Protein AF-A0A350W210-F1 (afdb_monomer_lite)

Foldseek 3Di:
DDDDDDDDDDPDPDPPPPPPPDPPPPDAAEDDPDDQVQWDQADDAPVDHLHAADWDWDWDDDPNWTKIKIKGFHPDWDDAPSHTWTWIWIWMDTNNHTFKIKIWTWIAGNPWRWIKTFWIFMFGDDPRDGDDRALGDGDPPPQWHIWTPGTSDDDAQHKYWRTDHPPRDTHIDHHD

Sequence (176 aa):
MKLNRIALLILVCMVFVSFAAADEKVQWTENFMEDARDFSSKGSNTFFILEPGFQSVLEGKEDGKAVQLIITVLDETKKIGDIEAGVVEEKESKNGELVEVSRNFFAISKKTNNVYYFGEDVDIYSKGKIVSHDGAWLAGTNGAKFGLIMPGSILLGARYYQEVAPDVAMDRAEII

Structure (mmCIF, N/CA/C/O backbone):
data_AF-A0A350W210-F1
#
_entry.id   AF-A0A350W210-F1
#
loop_
_atom_site.group_PDB
_atom_site.id
_atom_site.type_symbol
_atom_site.label_atom_id
_atom_site.label_alt_id
_atom_site.label_comp_id
_atom_site.label_asym_id
_atom_site.label_entity_id
_atom_site.label_seq_id
_atom_site.pdbx_PDB_ins_code
_atom_site.Cartn_x
_atom_site.Cartn_y
_atom_site.Cartn_z
_atom_site.occupancy
_atom_site.B_iso_or_equiv
_atom_site.auth_seq_id
_atom_site.auth_comp_id
_atom_site.auth_asym_id
_atom_site.auth_atom_id
_atom_site.pdbx_PDB_model_num
ATOM 1 N N . MET A 1 1 ? -0.715 10.126 -96.572 1.00 43.19 1 MET A N 1
ATOM 2 C CA . MET A 1 1 ? -0.191 10.238 -95.192 1.00 43.19 1 MET A CA 1
ATOM 3 C C . MET A 1 1 ? -1.129 11.114 -94.373 1.00 43.19 1 MET A C 1
ATOM 5 O O . MET A 1 1 ? -1.097 12.326 -94.525 1.00 43.19 1 MET A O 1
ATOM 9 N N . LYS A 1 2 ? -2.020 10.508 -93.579 1.00 36.62 2 LYS A N 1
ATOM 10 C CA . LYS A 1 2 ? -2.889 11.211 -92.621 1.00 36.62 2 LYS A CA 1
ATOM 11 C C . LYS A 1 2 ? -2.275 11.029 -91.232 1.00 36.62 2 LYS A C 1
ATOM 13 O O . LYS A 1 2 ? -2.175 9.895 -90.776 1.00 36.62 2 LYS A O 1
ATOM 18 N N . LEU A 1 3 ? -1.831 12.113 -90.594 1.00 40.84 3 LEU A N 1
ATOM 19 C CA . LEU A 1 3 ? -1.446 12.092 -89.182 1.00 40.84 3 LEU A CA 1
ATOM 20 C C . LEU A 1 3 ? -2.709 12.284 -88.334 1.00 40.84 3 LEU A C 1
ATOM 22 O O . LEU A 1 3 ? -3.293 13.366 -88.325 1.00 40.84 3 LEU A O 1
ATOM 26 N N . ASN A 1 4 ? -3.121 11.232 -87.626 1.00 38.44 4 ASN A N 1
ATOM 27 C CA . ASN A 1 4 ? -4.135 11.324 -86.580 1.00 38.44 4 ASN A CA 1
ATOM 28 C C . ASN A 1 4 ? -3.510 11.943 -85.325 1.00 38.44 4 ASN A C 1
ATOM 30 O O . ASN A 1 4 ? -2.554 11.409 -84.766 1.00 38.44 4 ASN A O 1
ATOM 34 N N . ARG A 1 5 ? -4.080 13.057 -84.862 1.00 50.53 5 ARG A N 1
ATOM 35 C CA . ARG A 1 5 ? -3.833 13.595 -83.523 1.00 50.53 5 ARG A CA 1
ATOM 36 C C . ARG A 1 5 ? -4.645 12.772 -82.524 1.00 50.53 5 ARG A C 1
ATOM 38 O O . ARG A 1 5 ? -5.861 12.914 -82.475 1.00 50.53 5 ARG A O 1
ATOM 45 N N . ILE A 1 6 ? -3.982 11.916 -81.753 1.00 47.94 6 ILE A N 1
ATOM 46 C CA . ILE A 1 6 ? -4.587 11.248 -80.596 1.00 47.94 6 ILE A CA 1
ATOM 47 C C . ILE A 1 6 ? -4.149 12.031 -79.360 1.00 47.94 6 ILE A C 1
ATOM 49 O O . ILE A 1 6 ? -2.975 12.035 -78.998 1.00 47.94 6 ILE A O 1
ATOM 53 N N . ALA A 1 7 ? -5.095 12.749 -78.759 1.00 45.53 7 ALA A N 1
ATOM 54 C CA . ALA A 1 7 ? -4.932 13.343 -77.443 1.00 45.53 7 ALA A CA 1
ATOM 55 C C . ALA A 1 7 ? -4.908 12.213 -76.403 1.00 45.53 7 ALA A C 1
ATOM 57 O O . ALA A 1 7 ? -5.882 11.476 -76.257 1.00 45.53 7 ALA A O 1
ATOM 58 N N . LEU A 1 8 ? -3.780 12.060 -75.713 1.00 39.06 8 LEU A N 1
ATOM 59 C CA . LEU A 1 8 ? -3.623 11.126 -74.605 1.00 39.06 8 LEU A CA 1
ATOM 60 C C . LEU A 1 8 ? -4.183 11.790 -73.340 1.00 39.06 8 LEU A C 1
ATOM 62 O O . LEU A 1 8 ? -3.513 12.607 -72.711 1.00 39.06 8 LEU A O 1
ATOM 66 N N . LEU A 1 9 ? -5.432 11.479 -72.995 1.00 37.94 9 LEU A N 1
ATOM 67 C CA . LEU A 1 9 ? -6.030 11.879 -71.724 1.00 37.94 9 LEU A CA 1
ATOM 68 C C . LEU A 1 9 ? -5.594 10.855 -70.663 1.00 37.94 9 LEU A C 1
ATOM 70 O O . LEU A 1 9 ? -6.120 9.745 -70.608 1.00 37.94 9 LEU A O 1
ATOM 74 N N . ILE A 1 10 ? -4.587 11.197 -69.859 1.00 43.50 10 ILE A N 1
ATOM 75 C CA . ILE A 1 10 ? -4.167 10.375 -68.718 1.00 43.50 10 ILE A CA 1
ATOM 76 C C . ILE A 1 10 ? -5.187 10.596 -67.598 1.00 43.50 10 ILE A C 1
ATOM 78 O O . ILE A 1 10 ? -5.188 11.635 -66.940 1.00 43.50 10 ILE A O 1
ATOM 82 N N . LEU A 1 11 ? -6.075 9.623 -67.398 1.00 42.31 11 LEU A N 1
ATOM 83 C CA . LEU A 1 11 ? -6.974 9.576 -66.250 1.00 42.31 11 LEU A CA 1
ATOM 84 C C . LEU A 1 11 ? -6.173 9.099 -65.029 1.00 42.31 11 LEU A C 1
ATOM 86 O O . LEU A 1 11 ? -5.926 7.907 -64.860 1.00 42.31 11 LEU A O 1
ATOM 90 N N . VAL A 1 12 ? -5.741 10.036 -64.186 1.00 48.34 12 VAL A N 1
ATOM 91 C CA . VAL A 1 12 ? -5.152 9.725 -62.879 1.00 48.34 12 VAL A CA 1
ATOM 92 C C . VAL A 1 12 ? -6.297 9.431 -61.908 1.00 48.34 12 VAL A C 1
ATOM 94 O O . VAL A 1 12 ? -6.933 10.346 -61.392 1.00 48.34 12 VAL A O 1
ATOM 97 N N . CYS A 1 13 ? -6.578 8.151 -61.658 1.00 44.47 13 CYS A N 1
ATOM 98 C CA . CYS A 1 13 ? -7.421 7.748 -60.532 1.00 44.47 13 CYS A CA 1
ATOM 99 C C . CYS A 1 13 ? -6.648 7.980 -59.225 1.00 44.47 13 CYS A C 1
ATOM 101 O O . CYS A 1 13 ? -5.861 7.132 -58.807 1.00 44.47 13 CYS A O 1
ATOM 103 N N . MET A 1 14 ? -6.862 9.127 -58.573 1.00 50.31 14 MET A N 1
ATOM 104 C CA . MET A 1 14 ? -6.493 9.298 -57.166 1.00 50.31 14 MET A CA 1
ATOM 105 C C . MET A 1 14 ? -7.411 8.419 -56.319 1.00 50.31 14 MET A C 1
ATOM 107 O O . MET A 1 14 ? -8.580 8.739 -56.108 1.00 50.31 14 MET A O 1
ATOM 111 N N . VAL A 1 15 ? -6.879 7.302 -55.830 1.00 52.66 15 VAL A N 1
ATOM 112 C CA . VAL A 1 15 ? -7.509 6.551 -54.746 1.00 52.66 15 VAL A CA 1
ATOM 113 C C . VAL A 1 15 ? -7.333 7.383 -53.477 1.00 52.66 15 VAL A C 1
ATOM 115 O O . VAL A 1 15 ? -6.251 7.419 -52.894 1.00 52.66 15 VAL A O 1
ATOM 118 N N . PHE A 1 16 ? -8.385 8.087 -53.065 1.00 52.97 16 PHE A N 1
ATOM 119 C CA . PHE A 1 16 ? -8.445 8.674 -51.732 1.00 52.97 16 PHE A CA 1
ATOM 120 C C . PHE A 1 16 ? -8.633 7.539 -50.726 1.00 52.97 16 PHE A C 1
ATOM 122 O O . PHE A 1 16 ? -9.737 7.030 -50.541 1.00 52.97 16 PHE A O 1
ATOM 129 N N . VAL A 1 17 ? -7.541 7.119 -50.088 1.00 55.94 17 VAL A N 1
ATOM 130 C CA . VAL A 1 17 ? -7.621 6.299 -48.880 1.00 55.94 17 VAL A CA 1
ATOM 131 C C . VAL A 1 17 ? -8.023 7.237 -47.749 1.00 55.94 17 VAL A C 1
ATOM 133 O O . VAL A 1 17 ? -7.200 7.978 -47.214 1.00 55.94 17 VAL A O 1
ATOM 136 N N . SER A 1 18 ? -9.309 7.252 -47.414 1.00 54.12 18 SER A N 1
ATOM 137 C CA . SER A 1 18 ? -9.778 7.888 -46.188 1.00 54.12 18 SER A CA 1
ATOM 138 C C . SER A 1 18 ? -9.269 7.069 -45.004 1.00 54.12 18 SER A C 1
ATOM 140 O O . SER A 1 18 ? -9.832 6.027 -44.678 1.00 54.12 18 SER A O 1
ATOM 142 N N . PHE A 1 19 ? -8.201 7.534 -44.355 1.00 55.25 19 PHE A N 1
ATOM 143 C CA . PHE A 1 19 ? -7.913 7.121 -42.987 1.00 55.25 19 PHE A CA 1
ATOM 144 C C . PHE A 1 19 ? -9.011 7.717 -42.110 1.00 55.25 19 PHE A C 1
ATOM 146 O O . PHE A 1 19 ? -8.979 8.897 -41.766 1.00 55.25 19 PHE A O 1
ATOM 153 N N . ALA A 1 20 ? -10.022 6.913 -41.787 1.00 55.28 20 ALA A N 1
ATOM 154 C CA . ALA A 1 20 ? -10.823 7.191 -40.612 1.00 55.28 20 ALA A CA 1
ATOM 155 C C . ALA A 1 20 ? -9.849 7.163 -39.429 1.00 55.28 20 ALA A C 1
ATOM 157 O O . ALA A 1 20 ? -9.243 6.124 -39.163 1.00 55.28 20 ALA A O 1
ATOM 158 N N . ALA A 1 21 ? -9.639 8.309 -38.780 1.00 55.47 21 ALA A N 1
ATOM 159 C CA . ALA A 1 21 ? -8.980 8.333 -37.487 1.00 55.47 21 ALA A CA 1
ATOM 160 C C . ALA A 1 21 ? -9.839 7.463 -36.570 1.00 55.47 21 ALA A C 1
ATOM 162 O O . ALA A 1 21 ? -10.975 7.822 -36.254 1.00 55.47 21 ALA A O 1
ATOM 163 N N . ALA A 1 22 ? -9.343 6.270 -36.244 1.00 52.25 22 ALA A N 1
ATOM 164 C CA . ALA A 1 22 ? -9.915 5.509 -35.158 1.00 52.25 22 ALA A CA 1
ATOM 165 C C . ALA A 1 22 ? -9.858 6.423 -33.935 1.00 52.25 22 ALA A C 1
ATOM 167 O O . ALA A 1 22 ? -8.820 7.024 -33.657 1.00 52.25 22 ALA A O 1
ATOM 168 N N . ASP A 1 23 ? -10.991 6.569 -33.262 1.00 50.53 23 ASP A N 1
ATOM 169 C CA . ASP A 1 23 ? -11.067 7.189 -31.951 1.00 50.53 23 ASP A CA 1
ATOM 170 C C . ASP A 1 23 ? -10.255 6.278 -31.016 1.00 50.53 23 ASP A C 1
ATOM 172 O O . ASP A 1 23 ? -10.771 5.294 -30.477 1.00 50.53 23 ASP A O 1
ATOM 176 N N . GLU A 1 24 ? -8.932 6.481 -30.961 1.00 57.03 24 GLU A N 1
ATOM 177 C CA . GLU A 1 24 ? -8.052 5.758 -30.052 1.00 57.03 24 GLU A CA 1
ATOM 178 C C . GLU A 1 24 ? -8.489 6.159 -28.652 1.00 57.03 24 GLU A C 1
ATOM 180 O O . GLU A 1 24 ? -8.078 7.185 -28.110 1.00 57.03 24 GLU A O 1
ATOM 185 N N . LYS A 1 25 ? -9.377 5.349 -28.066 1.00 62.22 25 LYS A N 1
ATOM 186 C CA . LYS A 1 25 ? -9.677 5.424 -26.643 1.00 62.22 25 LYS A CA 1
ATOM 187 C C . LYS A 1 25 ? -8.337 5.431 -25.930 1.00 62.22 25 LYS A C 1
ATOM 189 O O . LYS A 1 25 ? -7.606 4.444 -26.013 1.00 62.22 25 LYS A O 1
ATOM 194 N N . VAL A 1 26 ? -8.023 6.549 -25.281 1.00 64.62 26 VAL A N 1
ATOM 195 C CA . VAL A 1 26 ? -6.778 6.715 -24.534 1.00 64.62 26 VAL A CA 1
ATOM 196 C C . VAL A 1 26 ? -6.665 5.544 -23.564 1.00 64.62 26 VAL A C 1
ATOM 198 O O . VAL A 1 26 ? -7.531 5.357 -22.705 1.00 64.62 26 VAL A O 1
ATOM 201 N N . GLN A 1 27 ? -5.649 4.713 -23.774 1.00 85.94 27 GLN A N 1
ATOM 202 C CA . GLN A 1 27 ? -5.483 3.459 -23.052 1.00 85.94 27 GLN A CA 1
ATOM 203 C C . GLN A 1 27 ? -4.916 3.728 -21.658 1.00 85.94 27 GLN A C 1
ATOM 205 O O . GLN A 1 27 ? -4.087 4.618 -21.468 1.00 85.94 27 GLN A O 1
ATOM 210 N N . TRP A 1 28 ? -5.370 2.946 -20.684 1.00 94.38 28 TRP A N 1
ATOM 211 C CA . TRP A 1 28 ? -4.845 2.961 -19.324 1.00 94.38 28 TRP A CA 1
ATOM 212 C C . TRP A 1 28 ? -3.733 1.924 -19.203 1.00 94.38 28 TRP A C 1
ATOM 214 O O . TRP A 1 28 ? -3.885 0.792 -19.663 1.00 94.38 28 TRP A O 1
ATOM 224 N N . THR A 1 29 ? -2.616 2.296 -18.581 1.00 95.44 29 THR A N 1
ATOM 225 C CA . THR A 1 29 ? -1.514 1.355 -18.347 1.00 95.44 29 THR A CA 1
ATOM 226 C C . THR A 1 29 ? -1.868 0.413 -17.199 1.00 95.44 29 THR A C 1
ATOM 228 O O . THR A 1 29 ? -2.087 0.867 -16.079 1.00 95.44 29 THR A O 1
ATOM 231 N N . GLU A 1 30 ? -1.903 -0.892 -17.469 1.00 92.50 30 GLU A N 1
ATOM 232 C CA . GLU A 1 30 ? -2.179 -1.949 -16.475 1.00 92.50 30 GLU A CA 1
ATOM 233 C C . GLU A 1 30 ? -1.056 -2.994 -16.343 1.00 92.50 30 GLU A C 1
ATOM 235 O O . GLU A 1 30 ? -1.105 -3.848 -15.463 1.00 92.50 30 GLU A O 1
ATOM 240 N N . ASN A 1 31 ? -0.041 -2.961 -17.214 1.00 90.88 31 ASN A N 1
ATOM 241 C CA . ASN A 1 31 ? 1.107 -3.867 -17.153 1.00 90.88 31 ASN A CA 1
ATOM 242 C C . ASN A 1 31 ? 2.397 -3.039 -17.180 1.00 90.88 31 ASN A C 1
ATOM 244 O O . ASN A 1 31 ? 2.632 -2.287 -18.124 1.00 90.88 31 ASN A O 1
ATOM 248 N N . PHE A 1 32 ? 3.233 -3.195 -16.152 1.00 92.88 32 PHE A N 1
ATOM 249 C CA . PHE A 1 32 ? 4.399 -2.331 -15.914 1.00 92.88 32 PHE A CA 1
ATOM 250 C C . PHE A 1 32 ? 5.746 -2.989 -16.244 1.00 92.88 32 PHE A C 1
ATOM 252 O O . PHE A 1 32 ? 6.774 -2.323 -16.209 1.00 92.88 32 PHE A O 1
ATOM 259 N N . MET A 1 33 ? 5.742 -4.278 -16.615 1.00 89.31 33 MET A N 1
ATOM 260 C CA . MET A 1 33 ? 6.926 -5.029 -17.069 1.00 89.31 33 MET A CA 1
ATOM 261 C C . MET A 1 33 ? 8.116 -5.013 -16.083 1.00 89.31 33 MET A C 1
ATOM 263 O O . MET A 1 33 ? 9.267 -5.112 -16.504 1.00 89.31 33 MET A O 1
ATOM 267 N N . GLU A 1 34 ? 7.850 -4.891 -14.781 1.00 92.81 34 GLU A N 1
ATOM 268 C CA . GLU A 1 34 ? 8.878 -4.931 -13.733 1.00 92.81 34 GLU A CA 1
ATOM 269 C C . GLU A 1 34 ? 9.362 -6.366 -13.463 1.00 92.81 34 GLU A C 1
ATOM 271 O O . GLU A 1 34 ? 8.602 -7.333 -13.571 1.00 92.81 34 GLU A O 1
ATOM 276 N N . ASP A 1 35 ? 10.632 -6.500 -13.076 1.00 93.62 35 ASP A N 1
ATOM 277 C CA . ASP A 1 35 ? 11.219 -7.759 -12.612 1.00 93.62 35 ASP A CA 1
ATOM 278 C C . ASP A 1 35 ? 11.148 -7.820 -11.083 1.00 93.62 35 ASP A C 1
ATOM 280 O O . ASP A 1 35 ? 11.528 -6.871 -10.395 1.00 93.62 35 ASP A O 1
ATOM 284 N N . ALA A 1 36 ? 10.715 -8.959 -10.537 1.00 93.31 36 ALA A N 1
ATOM 285 C CA . ALA A 1 36 ? 10.564 -9.143 -9.095 1.00 93.31 36 ALA A CA 1
ATOM 286 C C . ALA A 1 36 ? 11.841 -8.806 -8.295 1.00 93.31 36 ALA A C 1
ATOM 288 O O . ALA A 1 36 ? 11.764 -8.320 -7.168 1.00 93.31 36 ALA A O 1
ATOM 289 N N . ARG A 1 37 ? 13.028 -9.012 -8.884 1.00 95.88 37 ARG A N 1
ATOM 290 C CA . ARG A 1 37 ? 14.333 -8.758 -8.242 1.00 95.88 37 ARG A CA 1
ATOM 291 C C . ARG A 1 37 ? 14.632 -7.271 -8.041 1.00 95.88 37 ARG A C 1
ATOM 293 O O . ARG A 1 37 ? 15.456 -6.907 -7.191 1.00 95.88 37 ARG A O 1
ATOM 300 N N . ASP A 1 38 ? 13.974 -6.415 -8.814 1.00 96.88 38 ASP A N 1
ATOM 301 C CA . ASP A 1 38 ? 14.163 -4.971 -8.754 1.00 96.88 38 ASP A CA 1
ATOM 302 C C . ASP A 1 38 ? 13.328 -4.319 -7.650 1.00 96.88 38 ASP A C 1
ATOM 304 O O . ASP A 1 38 ? 13.579 -3.163 -7.315 1.00 96.88 38 ASP A O 1
ATOM 308 N N . PHE A 1 39 ? 12.410 -5.053 -7.020 1.00 98.12 39 PHE A N 1
ATOM 309 C CA . PHE A 1 39 ? 11.636 -4.537 -5.899 1.00 98.12 39 PHE A CA 1
ATOM 310 C C . PHE A 1 39 ? 12.429 -4.488 -4.594 1.00 98.12 39 PHE A C 1
ATOM 312 O O . PHE A 1 39 ? 13.298 -5.319 -4.302 1.00 98.12 39 PHE A O 1
ATOM 319 N N . SER A 1 40 ? 12.115 -3.470 -3.804 1.00 98.50 40 SER A N 1
ATOM 320 C CA . SER A 1 40 ? 12.532 -3.299 -2.420 1.00 98.50 40 SER A CA 1
ATOM 321 C C . SER A 1 40 ? 11.297 -3.078 -1.552 1.00 98.50 40 SER A C 1
ATOM 323 O O . SER A 1 40 ? 10.422 -2.289 -1.908 1.00 98.50 40 SER A O 1
ATOM 325 N N . SER A 1 41 ? 11.248 -3.742 -0.398 1.00 98.56 41 SER A N 1
ATOM 326 C CA . SER A 1 41 ? 10.195 -3.568 0.612 1.00 98.56 41 SER A CA 1
ATOM 327 C C . SER A 1 41 ? 10.342 -2.281 1.425 1.00 98.56 41 SER A C 1
ATOM 329 O O . SER A 1 41 ? 9.464 -1.953 2.214 1.00 98.56 41 SER A O 1
ATOM 331 N N . LYS A 1 42 ? 11.461 -1.568 1.256 1.00 98.38 42 LYS A N 1
ATOM 332 C CA . LYS A 1 42 ? 11.792 -0.318 1.947 1.00 98.38 42 LYS A CA 1
ATOM 333 C C . LYS A 1 42 ? 12.390 0.681 0.964 1.00 98.38 42 LYS A C 1
ATOM 335 O O . LYS A 1 42 ? 13.004 0.275 -0.030 1.00 98.38 42 LYS A O 1
ATOM 340 N N . GLY A 1 43 ? 12.235 1.967 1.240 1.00 97.62 43 GLY A N 1
ATOM 341 C CA . GLY A 1 43 ? 12.781 3.037 0.411 1.00 97.62 43 GLY A CA 1
ATOM 342 C C . GLY A 1 43 ? 11.926 4.295 0.453 1.00 97.62 43 GLY A C 1
ATOM 343 O O . GLY A 1 43 ? 10.966 4.403 1.215 1.00 97.62 43 GLY A O 1
ATOM 344 N N . SER A 1 44 ? 12.234 5.248 -0.423 1.00 96.19 44 SER A N 1
ATOM 345 C CA . SER A 1 44 ? 11.413 6.444 -0.589 1.00 96.19 44 SER A CA 1
ATOM 346 C C . SER A 1 44 ? 11.384 6.947 -2.031 1.00 96.19 44 SER A C 1
ATOM 348 O O . SER A 1 44 ? 12.388 7.012 -2.739 1.00 96.19 44 SER A O 1
ATOM 350 N N . ASN A 1 45 ? 10.186 7.336 -2.438 1.00 94.56 45 ASN A N 1
ATOM 351 C CA . ASN A 1 45 ? 9.877 8.165 -3.587 1.00 94.56 45 ASN A CA 1
ATOM 352 C C . ASN A 1 45 ? 9.649 9.607 -3.097 1.00 94.56 45 ASN A C 1
ATOM 354 O O . ASN A 1 45 ? 9.289 9.823 -1.941 1.00 94.56 45 ASN A O 1
ATOM 358 N N . THR A 1 46 ? 9.819 10.605 -3.969 1.00 93.44 46 THR A N 1
ATOM 359 C CA . THR A 1 46 ? 9.572 12.025 -3.654 1.00 93.44 46 THR A CA 1
ATOM 360 C C . THR A 1 46 ? 8.223 12.285 -2.973 1.00 93.44 46 THR A C 1
ATOM 362 O O . THR A 1 46 ? 8.132 13.187 -2.144 1.00 93.44 46 THR A O 1
ATOM 365 N N . PHE A 1 47 ? 7.198 11.497 -3.296 1.00 93.75 47 PHE A N 1
ATOM 366 C CA . PHE A 1 47 ? 5.834 11.659 -2.794 1.00 93.75 47 PHE A CA 1
ATOM 367 C C . PHE A 1 47 ? 5.348 10.479 -1.943 1.00 93.75 47 PHE A C 1
ATOM 369 O O . PHE A 1 47 ? 4.186 10.459 -1.550 1.00 93.75 47 PHE A O 1
ATOM 376 N N . PHE A 1 48 ? 6.204 9.489 -1.665 1.00 97.44 48 PHE A N 1
ATOM 377 C CA . PHE A 1 48 ? 5.812 8.289 -0.925 1.00 97.44 48 PHE A CA 1
ATOM 378 C C . PHE A 1 48 ? 6.994 7.717 -0.140 1.00 97.44 48 PHE A C 1
ATOM 380 O O . PHE A 1 48 ? 8.001 7.313 -0.720 1.00 97.44 48 PHE A O 1
ATOM 387 N N . ILE A 1 49 ? 6.873 7.648 1.184 1.00 98.25 49 ILE A N 1
ATOM 388 C CA . ILE A 1 49 ? 7.918 7.120 2.066 1.00 98.25 49 ILE A CA 1
ATOM 389 C C . ILE A 1 49 ? 7.501 5.722 2.523 1.00 98.25 49 ILE A C 1
ATOM 391 O O . ILE A 1 49 ? 6.472 5.566 3.169 1.00 98.25 49 ILE A O 1
ATOM 395 N N . LEU A 1 50 ? 8.323 4.721 2.202 1.00 98.56 50 LEU A N 1
ATOM 396 C CA . LEU A 1 50 ? 8.169 3.318 2.601 1.00 98.56 50 LEU A CA 1
ATOM 397 C C . LEU A 1 50 ? 9.291 2.918 3.579 1.00 98.56 50 LEU A C 1
ATOM 399 O O . LEU A 1 50 ? 9.790 1.798 3.569 1.00 98.56 50 LEU A O 1
ATOM 403 N N . GLU A 1 51 ? 9.744 3.852 4.412 1.00 98.62 51 GLU A N 1
ATOM 404 C CA . GLU A 1 51 ? 10.745 3.582 5.447 1.00 98.62 51 GLU A CA 1
ATOM 405 C C . GLU A 1 51 ? 10.049 3.215 6.767 1.00 98.62 51 GLU A C 1
ATOM 407 O O . GLU A 1 51 ? 9.234 4.011 7.245 1.00 98.62 51 GLU A O 1
ATOM 412 N N . PRO A 1 52 ? 10.348 2.053 7.384 1.00 98.69 52 PRO A N 1
ATOM 413 C CA . PRO A 1 52 ? 9.750 1.657 8.655 1.00 98.69 52 PRO A CA 1
ATOM 414 C C . PRO A 1 52 ? 9.849 2.732 9.738 1.00 98.69 52 PRO A C 1
ATOM 416 O O . PRO A 1 52 ? 10.896 3.348 9.941 1.00 98.69 52 PRO A O 1
ATOM 419 N N . GLY A 1 53 ? 8.749 2.936 10.458 1.00 98.44 53 GLY A N 1
ATOM 420 C CA . GLY A 1 53 ? 8.605 3.976 11.473 1.00 98.44 53 GLY A CA 1
ATOM 421 C C . GLY A 1 53 ? 8.152 5.331 10.925 1.00 98.44 53 GLY A C 1
ATOM 422 O O . GLY A 1 53 ? 7.802 6.203 11.721 1.00 98.44 53 GLY A O 1
ATOM 423 N N . PHE A 1 54 ? 8.107 5.526 9.602 1.00 98.62 54 PHE A N 1
ATOM 424 C CA . PHE A 1 54 ? 7.430 6.686 9.032 1.00 98.62 54 PHE A CA 1
ATOM 425 C C . PHE A 1 54 ? 5.933 6.629 9.356 1.00 98.62 54 PHE A C 1
ATOM 427 O O . PHE A 1 54 ? 5.289 5.591 9.191 1.00 98.62 54 PHE A O 1
ATOM 434 N N . GLN A 1 55 ? 5.386 7.755 9.815 1.00 98.62 55 GLN A N 1
ATOM 435 C CA . GLN A 1 55 ? 3.979 7.878 10.169 1.00 98.62 55 GLN A CA 1
ATOM 436 C C . GLN A 1 55 ? 3.408 9.197 9.657 1.00 98.62 55 GLN A C 1
ATOM 438 O O . GLN A 1 55 ? 4.041 10.248 9.761 1.00 98.62 55 GLN A O 1
ATOM 443 N N . SER A 1 56 ? 2.183 9.128 9.146 1.00 98.19 56 SER A N 1
ATOM 444 C CA . SER A 1 56 ? 1.344 10.284 8.844 1.00 98.19 56 SER A CA 1
ATOM 445 C C . SER A 1 56 ? 0.039 10.189 9.627 1.00 98.19 56 SER A C 1
ATOM 447 O O . SER A 1 56 ? -0.537 9.112 9.758 1.00 98.19 56 SER A O 1
ATOM 449 N N . VAL A 1 57 ? -0.423 11.325 10.146 1.00 98.44 57 VAL A N 1
ATOM 450 C CA . VAL A 1 57 ? -1.736 11.455 10.785 1.00 98.44 57 VAL A CA 1
ATOM 451 C C . VAL A 1 57 ? -2.513 12.500 10.004 1.00 98.44 57 VAL A C 1
ATOM 453 O O . VAL A 1 57 ? -2.088 13.653 9.917 1.00 98.44 57 VAL A O 1
ATOM 456 N N . LEU A 1 58 ? -3.625 12.082 9.408 1.00 97.94 58 LEU A N 1
ATOM 457 C CA . LEU A 1 58 ? -4.520 12.935 8.639 1.00 97.94 58 LEU A CA 1
ATOM 458 C C . LEU A 1 58 ? -5.825 13.088 9.412 1.00 97.94 58 LEU A C 1
ATOM 460 O O . LEU A 1 58 ? -6.408 12.107 9.868 1.00 97.94 58 LEU A O 1
ATOM 464 N N . GLU A 1 59 ? -6.286 14.323 9.562 1.00 98.06 59 GLU A N 1
ATOM 465 C CA . GLU A 1 59 ? -7.509 14.641 10.294 1.00 98.06 59 GLU A CA 1
ATOM 466 C C . GLU A 1 59 ? -8.420 15.502 9.430 1.00 98.06 59 GLU A C 1
ATOM 468 O O . GLU A 1 59 ? -7.976 16.411 8.724 1.00 98.06 59 GLU A O 1
ATOM 473 N N . GLY A 1 60 ? -9.717 15.228 9.499 1.00 97.38 60 GLY A N 1
ATOM 474 C CA . GLY A 1 60 ? -10.693 15.911 8.670 1.00 97.38 60 GLY A CA 1
ATOM 475 C C . GLY A 1 60 ? -12.122 15.689 9.127 1.00 97.38 60 GLY A C 1
ATOM 476 O O . GLY A 1 60 ? -12.403 15.309 10.268 1.00 97.38 60 GLY A O 1
ATOM 477 N N . LYS A 1 61 ? -13.049 15.977 8.216 1.00 97.19 61 LYS A N 1
ATOM 478 C CA . LYS A 1 61 ? -14.468 15.706 8.408 1.00 97.19 61 LYS A CA 1
ATOM 479 C C . LYS A 1 61 ? -15.057 15.076 7.160 1.00 97.19 61 LYS A C 1
ATOM 481 O O . LYS A 1 61 ? -14.832 15.579 6.065 1.00 97.19 61 LYS A O 1
ATOM 486 N N . GLU A 1 62 ? -15.879 14.061 7.362 1.00 93.56 62 GLU A N 1
ATOM 487 C CA . GLU A 1 62 ? -16.647 13.381 6.323 1.00 93.56 62 GLU A CA 1
ATOM 488 C C . GLU A 1 62 ? -18.091 13.259 6.815 1.00 93.56 62 GLU A C 1
ATOM 490 O O . GLU A 1 62 ? -18.327 12.867 7.961 1.00 93.56 62 GLU A O 1
ATOM 495 N N . ASP A 1 63 ? -19.062 13.694 6.010 1.00 93.12 63 ASP A N 1
ATOM 496 C CA . ASP A 1 63 ? -20.487 13.720 6.380 1.00 93.12 63 ASP A CA 1
ATOM 497 C C . ASP A 1 63 ? -20.774 14.349 7.759 1.00 93.12 63 ASP A C 1
ATOM 499 O O . ASP A 1 63 ? -21.640 13.918 8.524 1.00 93.12 63 ASP A O 1
ATOM 503 N N . GLY A 1 64 ? -20.000 15.380 8.112 1.00 94.25 64 GLY A N 1
ATOM 504 C CA . GLY A 1 64 ? -20.097 16.083 9.394 1.00 94.25 64 GLY A CA 1
ATOM 505 C C . GLY A 1 64 ? -19.502 15.340 10.598 1.00 94.25 64 GLY A C 1
ATOM 506 O O . GLY A 1 64 ? -19.479 15.908 11.692 1.00 94.25 64 GLY A O 1
ATOM 507 N N . LYS A 1 65 ? -18.985 14.121 10.422 1.00 94.69 65 LYS A N 1
ATOM 508 C CA . LYS A 1 65 ? -18.258 13.359 11.447 1.00 94.69 65 LYS A CA 1
ATOM 509 C C . LYS A 1 65 ? -16.776 13.705 11.398 1.00 94.69 65 LYS A C 1
ATOM 511 O O . LYS A 1 65 ? -16.234 13.923 10.320 1.00 94.69 65 LYS A O 1
ATOM 516 N N . ALA A 1 66 ? -16.121 13.759 12.555 1.00 97.81 66 ALA A N 1
ATOM 517 C CA . ALA A 1 66 ? -14.666 13.862 12.603 1.00 97.81 66 ALA A CA 1
ATOM 518 C C . ALA A 1 66 ? -14.058 12.543 12.116 1.00 97.81 66 ALA A C 1
ATOM 520 O O . ALA A 1 66 ? -14.502 11.483 12.556 1.00 97.81 66 ALA A O 1
ATOM 521 N N . VAL A 1 67 ? -13.062 12.614 11.240 1.00 98.25 67 VAL A N 1
ATOM 522 C CA . VAL A 1 67 ? -12.331 11.449 10.729 1.00 98.25 67 VAL A CA 1
ATOM 523 C C . VAL A 1 67 ? -10.851 11.632 11.037 1.00 98.25 67 VAL A C 1
ATOM 525 O O . VAL A 1 67 ? -10.325 12.738 10.894 1.00 98.25 67 VAL A O 1
ATOM 528 N N . GLN A 1 68 ? -10.201 10.557 11.470 1.00 98.56 68 GLN A N 1
ATOM 529 C CA . GLN A 1 68 ? -8.756 10.475 11.641 1.00 98.56 68 GLN A CA 1
ATOM 530 C C . GLN A 1 68 ? -8.246 9.224 10.927 1.00 98.56 68 GLN A C 1
ATOM 532 O O . GLN A 1 68 ? -8.790 8.141 11.133 1.00 98.56 68 GLN A O 1
ATOM 537 N N . LEU A 1 69 ? -7.191 9.386 10.135 1.00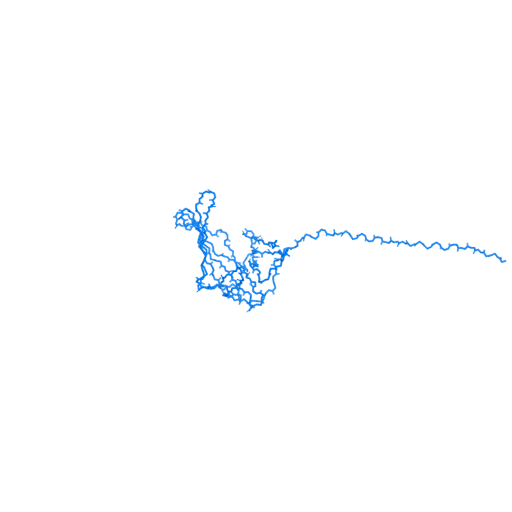 98.69 69 LEU A N 1
ATOM 538 C CA . LEU A 1 69 ? -6.462 8.309 9.480 1.00 98.69 69 LEU A CA 1
ATOM 539 C C . LEU A 1 69 ? -5.012 8.336 9.962 1.00 98.69 69 LEU A C 1
ATOM 541 O O . LEU A 1 69 ? -4.314 9.340 9.802 1.00 98.69 69 LEU A O 1
ATOM 545 N N . ILE A 1 70 ? -4.563 7.239 10.566 1.00 98.81 70 ILE A N 1
ATOM 546 C CA . ILE A 1 70 ? -3.167 7.046 10.964 1.00 98.81 70 ILE A CA 1
ATOM 547 C C . ILE A 1 70 ? -2.550 6.035 10.008 1.00 98.81 70 ILE A C 1
ATOM 549 O O . ILE A 1 70 ? -2.959 4.880 9.995 1.00 98.81 70 ILE A O 1
ATOM 553 N N . ILE A 1 71 ? -1.544 6.467 9.255 1.00 98.81 71 ILE A N 1
ATOM 554 C CA . ILE A 1 71 ? -0.815 5.654 8.279 1.00 98.81 71 ILE A CA 1
ATOM 555 C C . ILE A 1 71 ? 0.581 5.413 8.842 1.00 98.81 71 ILE A C 1
ATOM 557 O O . ILE A 1 71 ? 1.310 6.375 9.090 1.00 98.81 71 ILE A O 1
ATOM 561 N N . THR A 1 72 ? 0.964 4.157 9.060 1.00 98.88 72 THR A N 1
ATOM 562 C CA . THR A 1 72 ? 2.270 3.789 9.627 1.00 98.88 72 THR A CA 1
ATOM 563 C C . THR A 1 72 ? 2.964 2.752 8.756 1.00 98.88 72 THR A C 1
ATOM 565 O O . THR A 1 72 ? 2.430 1.670 8.524 1.00 98.88 72 THR A O 1
ATOM 568 N N . VAL A 1 73 ? 4.193 3.039 8.331 1.00 98.88 73 VAL A N 1
ATOM 569 C CA . VAL A 1 73 ? 5.057 2.033 7.704 1.00 98.88 73 VAL A CA 1
ATOM 570 C C . VAL A 1 73 ? 5.628 1.140 8.803 1.00 98.88 73 VAL A C 1
ATOM 572 O O . VAL A 1 73 ? 6.366 1.608 9.674 1.00 98.88 73 VAL A O 1
ATOM 575 N N . LEU A 1 74 ? 5.287 -0.143 8.785 1.00 98.88 74 LEU A N 1
ATOM 576 C CA . LEU A 1 74 ? 5.735 -1.104 9.790 1.00 98.88 74 LEU A CA 1
ATOM 577 C C . LEU A 1 74 ? 7.124 -1.658 9.440 1.00 98.88 74 LEU A C 1
ATOM 579 O O . LEU A 1 74 ? 7.518 -1.697 8.276 1.00 98.88 74 LEU A O 1
ATOM 583 N N . ASP A 1 75 ? 7.865 -2.149 10.439 1.00 98.56 75 ASP A N 1
ATOM 584 C CA . ASP A 1 75 ? 9.083 -2.947 10.203 1.00 98.56 75 ASP A CA 1
ATOM 585 C C . ASP A 1 75 ? 8.722 -4.412 9.913 1.00 98.56 75 ASP A C 1
ATOM 587 O O . ASP A 1 75 ? 9.193 -5.348 10.556 1.00 98.56 75 ASP A O 1
ATOM 591 N N . GLU A 1 76 ? 7.807 -4.596 8.965 1.00 98.75 76 GLU A N 1
ATOM 592 C CA . GLU A 1 76 ? 7.244 -5.882 8.579 1.00 98.75 76 GLU A CA 1
ATOM 593 C C . GLU A 1 76 ? 7.174 -5.988 7.056 1.00 98.75 76 GLU A C 1
ATOM 595 O O . GLU A 1 76 ? 7.020 -4.992 6.343 1.00 98.75 76 GLU A O 1
ATOM 600 N N . THR A 1 77 ? 7.265 -7.218 6.555 1.00 98.69 77 THR A N 1
ATOM 601 C CA . THR A 1 77 ? 7.149 -7.520 5.130 1.00 98.69 77 THR A CA 1
ATOM 602 C C . THR A 1 77 ? 6.170 -8.665 4.889 1.00 98.69 77 THR A C 1
ATOM 604 O O . THR A 1 77 ? 5.961 -9.527 5.747 1.00 98.69 77 THR A O 1
ATOM 607 N N . LYS A 1 78 ? 5.560 -8.687 3.700 1.00 98.56 78 LYS A N 1
ATOM 608 C CA . LYS A 1 78 ? 4.720 -9.783 3.209 1.00 98.56 78 LYS A CA 1
ATOM 609 C C . LYS A 1 78 ? 5.292 -10.318 1.905 1.00 98.56 78 LYS A C 1
ATOM 611 O O . LYS A 1 78 ? 5.554 -9.567 0.967 1.00 98.56 78 LYS A O 1
ATOM 616 N N . LYS A 1 79 ? 5.461 -11.639 1.836 1.00 98.38 79 LYS A N 1
ATOM 617 C CA . LYS A 1 79 ? 5.851 -12.319 0.600 1.00 98.38 79 LYS A CA 1
ATOM 618 C C . LYS A 1 79 ? 4.632 -12.497 -0.306 1.00 98.38 79 LYS A C 1
ATOM 620 O O . LYS A 1 79 ? 3.660 -13.133 0.097 1.00 98.38 79 LYS A O 1
ATOM 625 N N . ILE A 1 80 ? 4.709 -11.979 -1.528 1.00 97.94 80 ILE A N 1
ATOM 626 C CA . ILE A 1 80 ? 3.660 -12.044 -2.553 1.00 97.94 80 ILE A CA 1
ATOM 627 C C . ILE A 1 80 ? 4.301 -12.590 -3.830 1.00 97.94 80 ILE A C 1
ATOM 629 O O . ILE A 1 80 ? 5.021 -11.888 -4.538 1.00 97.94 80 ILE A O 1
ATOM 633 N N . GLY A 1 81 ? 4.106 -13.885 -4.093 1.00 95.50 81 GLY A N 1
ATOM 634 C CA . GLY A 1 81 ? 4.870 -14.590 -5.126 1.00 95.50 81 GLY A CA 1
ATOM 635 C C . GLY A 1 81 ? 6.377 -14.529 -4.840 1.00 95.50 81 GLY A C 1
ATOM 636 O O . GLY A 1 81 ? 6.824 -14.937 -3.766 1.00 95.50 81 GLY A O 1
ATOM 637 N N . ASP A 1 82 ? 7.144 -13.996 -5.791 1.00 96.19 82 ASP A N 1
ATOM 638 C CA . ASP A 1 82 ? 8.600 -13.805 -5.683 1.00 96.19 82 ASP A CA 1
ATOM 639 C C . ASP A 1 82 ? 9.002 -12.423 -5.139 1.00 96.19 82 ASP A C 1
ATOM 641 O O . ASP A 1 82 ? 10.186 -12.086 -5.106 1.00 96.19 82 ASP A O 1
ATOM 645 N N . ILE A 1 83 ? 8.028 -11.618 -4.712 1.00 97.50 83 ILE A N 1
ATOM 646 C CA . ILE A 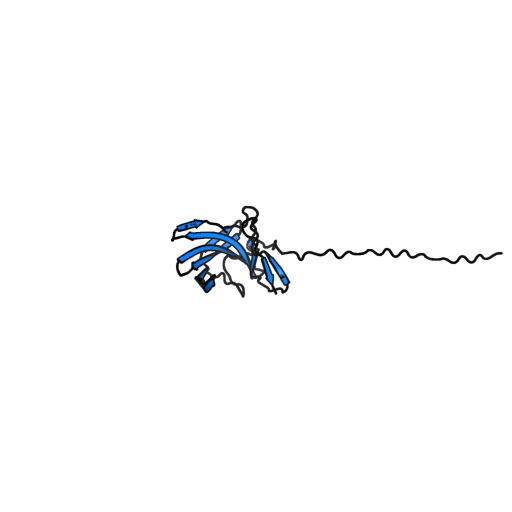1 83 ? 8.225 -10.241 -4.258 1.00 97.50 83 ILE A CA 1
ATOM 647 C C . ILE A 1 83 ? 8.111 -10.193 -2.738 1.00 97.50 83 ILE A C 1
ATOM 649 O O . ILE A 1 83 ? 7.232 -10.816 -2.141 1.00 97.50 83 ILE A O 1
ATOM 653 N N . GLU A 1 84 ? 8.996 -9.429 -2.109 1.00 98.31 84 GLU A N 1
ATOM 654 C CA . GLU A 1 84 ? 8.877 -9.046 -0.708 1.00 98.31 84 GLU A CA 1
ATOM 655 C C . GLU A 1 84 ? 8.376 -7.600 -0.644 1.00 98.31 84 GLU A C 1
ATOM 657 O O . GLU A 1 84 ? 9.090 -6.673 -1.027 1.00 98.31 84 GLU A O 1
ATOM 662 N N . ALA A 1 85 ? 7.128 -7.420 -0.209 1.00 98.81 85 ALA A N 1
ATOM 663 C CA . ALA A 1 85 ? 6.478 -6.120 -0.085 1.00 98.81 85 ALA A CA 1
ATOM 664 C C . ALA A 1 85 ? 6.562 -5.618 1.362 1.00 98.81 85 ALA A C 1
ATOM 666 O O . ALA A 1 85 ? 6.413 -6.402 2.299 1.00 98.81 85 ALA A O 1
ATOM 667 N N . GLY A 1 86 ? 6.805 -4.323 1.551 1.00 98.88 86 GLY A N 1
ATOM 668 C CA . GLY A 1 86 ? 6.690 -3.657 2.846 1.00 98.88 86 GLY A CA 1
ATOM 669 C C . GLY A 1 86 ? 5.228 -3.502 3.250 1.00 98.88 86 GLY A C 1
ATOM 670 O O . GLY A 1 86 ? 4.351 -3.393 2.388 1.00 98.88 86 GLY A O 1
ATOM 671 N N . VAL A 1 87 ? 4.968 -3.510 4.557 1.00 98.94 87 VAL A N 1
ATOM 672 C CA . VAL A 1 87 ? 3.612 -3.375 5.097 1.00 98.94 87 VAL A CA 1
ATOM 673 C C . VAL A 1 87 ? 3.376 -1.962 5.619 1.00 98.94 87 VAL A C 1
ATOM 675 O O . VAL A 1 87 ? 4.110 -1.473 6.479 1.00 98.94 87 VAL A O 1
ATOM 678 N N . VAL A 1 88 ? 2.311 -1.335 5.133 1.00 98.94 88 VAL A N 1
ATOM 679 C CA . VAL A 1 88 ? 1.798 -0.056 5.629 1.00 98.94 88 VAL A CA 1
ATOM 680 C C . VAL A 1 88 ? 0.451 -0.313 6.289 1.00 98.94 88 VAL A C 1
ATOM 682 O O . VAL A 1 88 ? -0.472 -0.810 5.653 1.00 98.94 88 VAL A O 1
ATOM 685 N N . GLU A 1 89 ? 0.348 -0.024 7.580 1.00 98.88 89 GLU A N 1
ATOM 68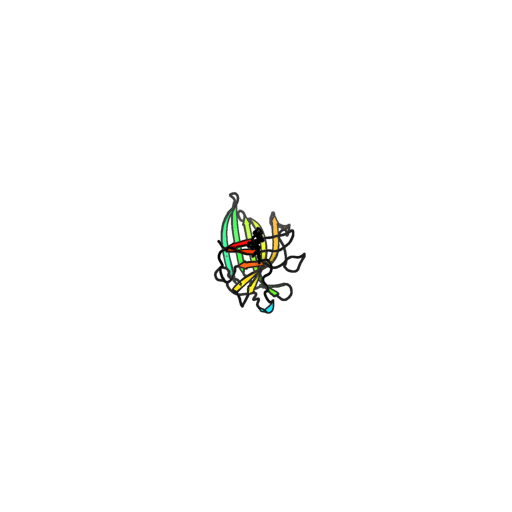6 C CA . GLU A 1 89 ? -0.908 -0.128 8.319 1.00 98.88 89 GLU A CA 1
ATOM 687 C C . GLU A 1 89 ? -1.636 1.211 8.278 1.00 98.88 89 GLU A C 1
ATOM 689 O O . GLU A 1 89 ? -1.059 2.244 8.631 1.00 98.88 89 GLU A O 1
ATOM 694 N N . GLU A 1 90 ? -2.907 1.176 7.902 1.00 98.81 90 GLU A N 1
ATOM 695 C CA . GLU A 1 90 ? -3.814 2.306 8.016 1.00 98.81 90 GLU A CA 1
ATOM 696 C C . GLU A 1 90 ? -4.867 2.012 9.080 1.00 98.81 90 GLU A C 1
ATOM 698 O O . GLU A 1 90 ? -5.438 0.925 9.131 1.00 98.81 90 GLU A O 1
ATOM 703 N N . LYS A 1 91 ? -5.098 2.978 9.970 1.00 98.81 91 LYS A N 1
ATOM 704 C CA . LYS A 1 91 ? -6.144 2.922 10.994 1.00 98.81 91 LYS A CA 1
ATOM 705 C C . LYS A 1 91 ? -7.067 4.112 10.827 1.00 98.81 91 LYS A C 1
ATOM 707 O O . LYS A 1 91 ? -6.660 5.243 11.108 1.00 98.81 91 LYS A O 1
ATOM 712 N N . GLU A 1 92 ? -8.304 3.855 10.419 1.00 98.56 92 GLU A N 1
ATOM 713 C CA . GLU A 1 92 ? -9.328 4.884 10.264 1.00 98.56 92 GLU A CA 1
ATOM 714 C C . GLU A 1 92 ? -10.274 4.893 11.471 1.00 98.56 92 GLU A C 1
ATOM 716 O O . GLU A 1 92 ? -10.794 3.864 11.910 1.00 98.56 92 GLU A O 1
ATOM 721 N N . SER A 1 93 ? -10.522 6.079 12.023 1.00 98.44 93 SER A N 1
ATOM 722 C CA . SER A 1 93 ? -11.487 6.297 13.101 1.00 98.44 93 SER A CA 1
ATOM 723 C C . SER A 1 93 ? -12.478 7.406 12.760 1.00 98.44 93 SER A C 1
ATOM 725 O O . SER A 1 93 ? -12.083 8.479 12.304 1.00 98.44 93 SER A O 1
ATOM 727 N N . LYS A 1 94 ? -13.765 7.196 13.072 1.00 97.88 94 LYS A N 1
ATOM 728 C CA . LYS A 1 94 ? -14.838 8.197 12.923 1.00 97.88 94 LYS A CA 1
ATOM 729 C C . LYS A 1 94 ? -15.407 8.562 14.290 1.00 97.88 94 LYS A C 1
ATOM 731 O O . LYS A 1 94 ? -15.858 7.704 15.039 1.00 97.88 94 LYS A O 1
ATOM 736 N N . ASN A 1 95 ? -15.377 9.850 14.638 1.00 96.69 95 ASN A N 1
ATOM 737 C CA . ASN A 1 95 ? -15.712 10.373 15.970 1.00 96.69 95 ASN A CA 1
ATOM 738 C C . ASN A 1 95 ? -14.982 9.641 17.119 1.00 96.69 95 ASN A C 1
ATOM 740 O O . ASN A 1 95 ? -15.535 9.476 18.205 1.00 96.69 95 ASN A O 1
ATOM 744 N N . GLY A 1 96 ? -13.744 9.202 16.872 1.00 96.50 96 GLY A N 1
ATOM 745 C CA . GLY A 1 96 ? -12.924 8.462 17.837 1.00 96.50 96 GLY A CA 1
ATOM 746 C C . GLY A 1 96 ? -13.247 6.968 17.963 1.00 96.50 96 GLY A C 1
ATOM 747 O O . GLY A 1 96 ? -12.601 6.289 18.756 1.00 96.50 96 GLY A O 1
ATOM 748 N N . GLU A 1 97 ? -14.212 6.439 17.205 1.00 97.62 97 GLU A N 1
ATOM 749 C CA . GLU A 1 97 ? -1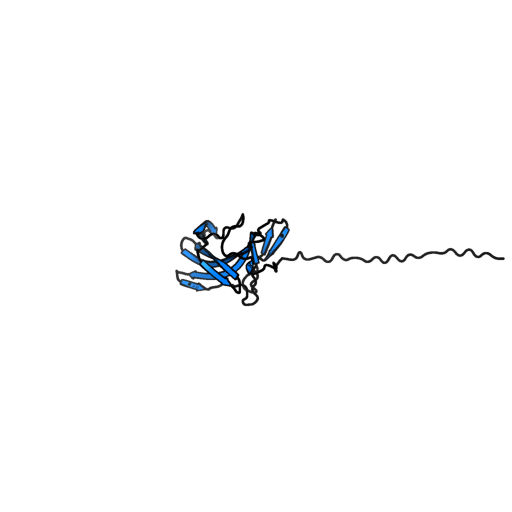4.451 4.996 17.093 1.00 97.62 97 GLU A CA 1
ATOM 750 C C . GLU A 1 97 ? -13.661 4.436 15.905 1.00 97.62 97 GLU A C 1
ATOM 752 O O . GLU A 1 97 ? -13.778 4.960 14.799 1.00 97.62 97 GLU A O 1
ATOM 757 N N . LEU A 1 98 ? -12.874 3.380 16.132 1.00 98.25 98 LEU A N 1
ATOM 758 C CA . LEU A 1 98 ? -12.169 2.651 15.075 1.00 98.25 98 LEU A CA 1
ATOM 759 C C . LEU A 1 98 ? -13.191 2.014 14.129 1.00 98.25 98 LEU A C 1
ATOM 761 O O . LEU A 1 98 ? -14.043 1.243 14.581 1.00 98.25 98 LEU A O 1
ATOM 765 N N . VAL A 1 99 ? -13.095 2.334 12.841 1.00 98.25 99 VAL A N 1
ATOM 766 C CA . VAL A 1 99 ? -14.004 1.817 11.808 1.00 98.25 99 VAL A CA 1
ATOM 767 C C . VAL A 1 99 ? -13.310 0.868 10.845 1.00 98.25 99 VAL A C 1
ATOM 769 O O . VAL A 1 99 ? -13.964 -0.043 10.349 1.00 98.25 99 VAL A O 1
ATOM 772 N N . GLU A 1 100 ? -12.004 1.020 10.640 1.00 98.56 100 GLU A N 1
ATOM 773 C CA . GLU A 1 100 ? -11.246 0.179 9.720 1.00 98.56 100 GLU A CA 1
ATOM 774 C C . GLU A 1 100 ? -9.776 0.091 10.133 1.00 98.56 100 GLU A C 1
ATOM 776 O O . GLU A 1 100 ? -9.191 1.058 10.637 1.00 98.56 100 GLU A O 1
ATOM 781 N N . VAL A 1 101 ? -9.190 -1.085 9.923 1.00 98.81 101 VAL A N 1
ATOM 782 C CA . VAL A 1 101 ? -7.741 -1.278 9.880 1.00 98.81 101 VAL A CA 1
ATOM 783 C C . VAL A 1 101 ? -7.403 -2.015 8.594 1.00 98.81 101 VAL A C 1
ATOM 785 O O . VAL A 1 101 ? -7.895 -3.123 8.392 1.00 98.81 101 VAL A O 1
ATOM 788 N N . SER A 1 102 ? -6.535 -1.445 7.764 1.00 98.69 102 SER A N 1
ATOM 789 C CA . SER A 1 102 ? -6.003 -2.125 6.582 1.00 98.69 102 SER A CA 1
ATOM 790 C C . SER A 1 102 ? -4.489 -2.291 6.671 1.00 98.69 102 SER A C 1
ATOM 792 O O . SER A 1 102 ? -3.766 -1.486 7.266 1.00 98.69 102 SER A O 1
ATOM 794 N N . ARG A 1 103 ? -3.988 -3.396 6.119 1.00 98.88 103 ARG A N 1
ATOM 795 C CA . ARG A 1 103 ? -2.559 -3.684 5.974 1.00 98.88 103 ARG A CA 1
ATOM 796 C C . ARG A 1 103 ? -2.250 -3.772 4.495 1.00 98.88 103 ARG A C 1
ATOM 798 O O . ARG A 1 103 ? -2.550 -4.770 3.850 1.00 98.88 103 ARG A O 1
ATOM 805 N N . ASN A 1 104 ? -1.617 -2.723 4.003 1.00 98.88 104 ASN A N 1
ATOM 806 C CA . ASN A 1 104 ? -1.360 -2.455 2.603 1.00 98.88 104 ASN A CA 1
ATOM 807 C C . ASN A 1 104 ? 0.051 -2.905 2.217 1.00 98.88 104 ASN A C 1
ATOM 809 O O . ASN A 1 104 ? 1.013 -2.666 2.955 1.00 98.88 104 ASN A O 1
ATOM 813 N N . PHE A 1 105 ? 0.189 -3.556 1.063 1.00 98.88 105 PHE A N 1
ATOM 814 C CA . PHE A 1 105 ? 1.444 -4.163 0.626 1.00 98.88 105 PHE A CA 1
ATOM 815 C C . PHE A 1 105 ? 2.062 -3.376 -0.524 1.00 98.88 105 PHE A C 1
ATOM 817 O O . PHE A 1 105 ? 1.564 -3.402 -1.649 1.00 98.88 105 PHE A O 1
ATOM 824 N N . PHE A 1 106 ? 3.190 -2.720 -0.262 1.00 98.88 106 PHE A N 1
ATOM 825 C CA . PHE A 1 106 ? 3.875 -1.887 -1.248 1.00 98.88 106 PHE A CA 1
ATOM 826 C C . PHE A 1 106 ? 5.291 -2.372 -1.525 1.00 98.88 106 PHE A C 1
ATOM 828 O O . PHE A 1 106 ? 5.971 -2.906 -0.651 1.00 98.88 106 PHE A O 1
ATOM 835 N N . ALA A 1 107 ? 5.782 -2.125 -2.734 1.00 98.69 107 ALA A N 1
ATOM 836 C CA . ALA A 1 107 ? 7.204 -2.240 -3.027 1.00 98.69 107 ALA 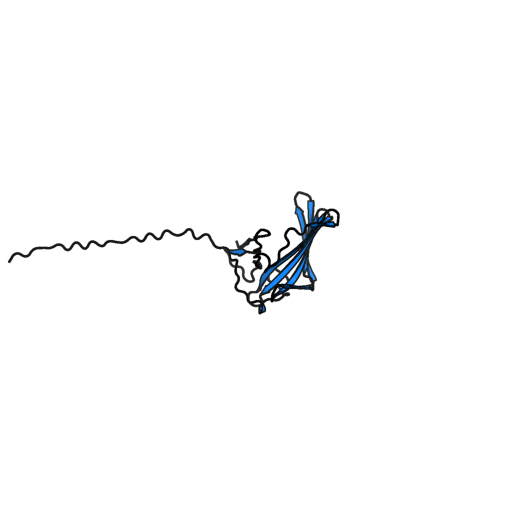A CA 1
ATOM 837 C C . ALA A 1 107 ? 7.659 -1.116 -3.954 1.00 98.69 107 ALA A C 1
ATOM 839 O O . ALA A 1 107 ? 6.903 -0.657 -4.811 1.00 98.69 107 ALA A O 1
ATOM 840 N N . ILE A 1 108 ? 8.909 -0.687 -3.796 1.00 98.56 108 ILE A N 1
ATOM 841 C CA . ILE A 1 108 ? 9.519 0.349 -4.629 1.00 98.56 108 ILE A CA 1
ATOM 842 C C . ILE A 1 108 ? 10.515 -0.281 -5.603 1.00 98.56 108 ILE A C 1
ATOM 844 O O . ILE A 1 108 ? 11.317 -1.140 -5.224 1.00 98.56 108 ILE A O 1
ATOM 848 N N . SER A 1 109 ? 10.469 0.117 -6.872 1.00 98.00 109 SER A N 1
ATOM 849 C CA . SER A 1 109 ? 11.446 -0.329 -7.868 1.00 98.00 109 SER A CA 1
ATOM 850 C C . SER A 1 109 ? 12.768 0.401 -7.659 1.00 98.00 109 SER A C 1
ATOM 852 O O . SER A 1 109 ? 12.838 1.628 -7.731 1.00 98.00 109 SER A O 1
ATOM 854 N N . LYS A 1 110 ? 13.852 -0.355 -7.478 1.00 96.88 110 LYS A N 1
ATOM 855 C CA . LYS A 1 110 ? 15.226 0.167 -7.358 1.00 96.88 110 LYS A CA 1
ATOM 856 C C . LYS A 1 110 ? 15.704 0.870 -8.633 1.00 96.88 110 LYS A C 1
ATOM 858 O O . LYS A 1 110 ? 16.692 1.596 -8.591 1.00 96.88 110 LYS A O 1
ATOM 863 N N . LYS A 1 111 ? 15.047 0.617 -9.773 1.00 96.06 111 LYS A N 1
ATOM 864 C CA . LYS A 1 111 ? 15.424 1.164 -11.084 1.00 96.06 111 LYS A CA 1
ATOM 865 C C . LYS A 1 111 ? 14.680 2.445 -11.417 1.00 96.06 111 LYS A C 1
ATOM 867 O O . LYS A 1 111 ? 15.291 3.396 -11.892 1.00 96.06 111 LYS A O 1
ATOM 872 N N . THR A 1 112 ? 13.366 2.443 -11.216 1.00 96.00 112 THR A N 1
ATOM 873 C CA . THR A 1 112 ? 12.487 3.532 -11.662 1.00 96.00 112 THR A CA 1
ATOM 874 C C . THR A 1 112 ? 12.048 4.438 -10.520 1.00 96.00 112 THR A C 1
ATOM 876 O O . THR A 1 112 ? 11.530 5.517 -10.781 1.00 96.00 112 THR A O 1
ATOM 879 N N . ASN A 1 113 ? 12.255 4.021 -9.266 1.00 96.94 113 ASN A N 1
ATOM 880 C CA . ASN A 1 113 ? 11.704 4.644 -8.063 1.00 96.94 113 ASN A CA 1
ATOM 881 C C . ASN A 1 113 ? 10.163 4.711 -8.044 1.00 96.94 113 ASN A C 1
ATOM 883 O O . ASN A 1 113 ? 9.576 5.460 -7.263 1.00 96.94 113 ASN A O 1
ATOM 887 N N . ASN A 1 114 ? 9.505 3.941 -8.917 1.00 98.06 114 ASN A N 1
ATOM 888 C CA . ASN A 1 114 ? 8.064 3.729 -8.901 1.00 98.06 114 ASN A CA 1
ATOM 889 C C . ASN A 1 114 ? 7.677 2.922 -7.661 1.00 98.06 114 ASN A C 1
ATOM 891 O O . ASN A 1 114 ? 8.342 1.937 -7.335 1.00 98.06 114 ASN A O 1
ATOM 895 N N . VAL A 1 115 ? 6.581 3.303 -7.017 1.00 98.56 115 VAL A N 1
ATOM 896 C CA . VAL A 1 115 ? 5.953 2.548 -5.934 1.00 98.56 115 VAL A CA 1
ATOM 897 C C . VAL A 1 115 ? 4.769 1.788 -6.503 1.00 98.56 115 VAL A C 1
ATOM 899 O O . VAL A 1 115 ? 3.905 2.373 -7.159 1.00 98.56 115 VAL A O 1
ATOM 902 N N . TYR A 1 116 ? 4.725 0.493 -6.230 1.00 98.62 116 TYR A N 1
ATOM 903 C CA . TYR A 1 116 ? 3.673 -0.409 -6.672 1.00 98.62 116 TYR A CA 1
ATOM 904 C C . TYR A 1 116 ? 2.887 -0.936 -5.481 1.00 98.62 116 TYR A C 1
ATOM 906 O O . TYR A 1 116 ? 3.458 -1.153 -4.410 1.00 98.62 116 TYR A O 1
ATOM 914 N N . TYR A 1 117 ? 1.592 -1.145 -5.693 1.00 98.62 117 TYR A N 1
ATOM 915 C CA . TYR A 1 117 ? 0.646 -1.606 -4.688 1.00 98.62 117 TYR A CA 1
ATOM 916 C C . TYR A 1 117 ? 0.139 -2.999 -5.048 1.00 98.62 117 TYR A C 1
ATOM 918 O O . TYR A 1 117 ? -0.346 -3.233 -6.156 1.00 98.62 117 TYR A O 1
ATOM 926 N N . PHE A 1 118 ? 0.326 -3.939 -4.127 1.00 98.62 118 PHE A N 1
ATOM 927 C CA . PHE A 1 118 ? 0.117 -5.372 -4.334 1.00 98.62 118 PHE A CA 1
ATOM 928 C C . PHE A 1 118 ? -1.149 -5.897 -3.655 1.00 98.62 118 PHE A C 1
ATOM 930 O O . PHE A 1 118 ? -1.415 -7.099 -3.739 1.00 98.62 118 PHE A O 1
ATOM 937 N N . GLY A 1 119 ? -1.907 -5.015 -3.008 1.00 98.44 119 GLY A N 1
ATOM 938 C CA . GLY A 1 119 ? -3.158 -5.317 -2.332 1.00 98.44 119 GLY A CA 1
ATOM 939 C C . GLY A 1 119 ? -3.108 -5.076 -0.834 1.00 98.44 119 GLY A C 1
ATOM 940 O O . GLY A 1 119 ? -2.139 -4.525 -0.302 1.00 98.44 119 GLY A O 1
ATOM 941 N N . GLU A 1 120 ? -4.152 -5.534 -0.164 1.00 98.50 120 GLU A N 1
ATOM 942 C CA . GLU A 1 120 ? -4.419 -5.265 1.239 1.00 98.50 120 GLU A CA 1
ATOM 943 C C . GLU A 1 120 ? -5.192 -6.389 1.923 1.00 98.50 120 GLU A C 1
ATOM 945 O O . GLU A 1 120 ? -6.029 -7.070 1.326 1.00 98.50 120 GLU A O 1
ATOM 950 N N . ASP A 1 121 ? -4.907 -6.551 3.213 1.00 98.56 121 ASP A N 1
ATOM 951 C CA . ASP A 1 121 ? -5.811 -7.221 4.141 1.00 98.56 121 ASP A CA 1
ATOM 952 C C . ASP A 1 121 ? -6.623 -6.125 4.864 1.00 98.56 121 ASP A C 1
ATOM 954 O O . ASP A 1 121 ? -6.024 -5.173 5.368 1.00 98.56 121 ASP A O 1
ATOM 958 N N . VAL A 1 122 ? -7.952 -6.256 4.937 1.00 98.56 122 VAL A N 1
ATOM 959 C CA . VAL A 1 122 ? -8.860 -5.240 5.510 1.00 98.56 122 VAL A CA 1
ATOM 960 C C . VAL A 1 122 ? -9.691 -5.841 6.641 1.00 98.56 122 VAL A C 1
ATOM 962 O O . VAL A 1 122 ? -10.259 -6.923 6.494 1.00 98.56 122 VAL A O 1
ATOM 965 N N . ASP A 1 123 ? -9.795 -5.120 7.754 1.00 98.81 123 ASP A N 1
ATOM 966 C CA . ASP A 1 123 ? -10.685 -5.411 8.874 1.00 98.81 123 ASP A CA 1
ATOM 967 C C . ASP A 1 123 ? -11.637 -4.229 9.096 1.00 98.81 123 ASP A C 1
ATOM 969 O O . ASP A 1 123 ? -11.230 -3.167 9.572 1.00 98.81 123 ASP A O 1
ATOM 973 N N . ILE A 1 124 ? -12.927 -4.427 8.814 1.00 98.62 124 ILE A N 1
ATOM 974 C CA . ILE A 1 124 ? -13.972 -3.423 9.058 1.00 98.62 124 ILE A CA 1
ATOM 975 C C . ILE A 1 124 ? -14.590 -3.661 10.431 1.00 98.62 124 ILE A C 1
ATOM 977 O O . ILE A 1 124 ? -15.035 -4.770 10.749 1.00 98.62 124 ILE A O 1
ATOM 981 N N . TYR A 1 125 ? -14.683 -2.606 11.235 1.00 98.44 125 TYR A N 1
ATOM 982 C CA . TYR A 1 125 ? -15.148 -2.658 12.614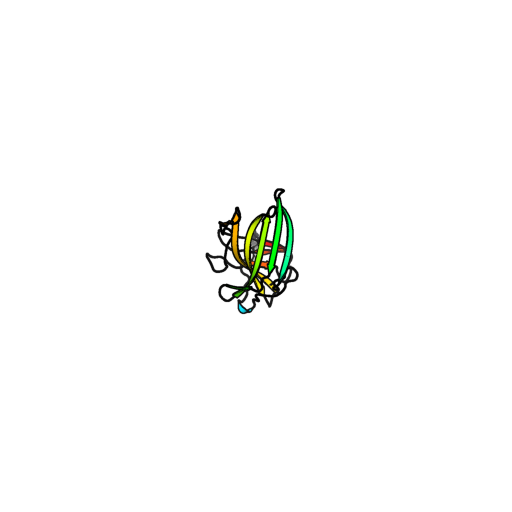 1.00 98.44 125 TYR A CA 1
ATOM 983 C C . TYR A 1 125 ? -16.546 -2.063 12.795 1.00 98.44 125 TYR A C 1
ATOM 985 O O . TYR A 1 125 ? -16.912 -1.025 12.250 1.00 98.44 125 TYR A O 1
ATOM 993 N N . SER A 1 126 ? -17.329 -2.700 13.665 1.00 97.06 126 SER A N 1
ATOM 994 C CA . SER A 1 126 ? -18.544 -2.123 14.239 1.00 97.06 126 SER A CA 1
ATOM 995 C C . SER A 1 126 ? -18.634 -2.490 15.714 1.00 97.06 126 SER A C 1
ATOM 997 O O . SER A 1 126 ? -18.583 -3.672 16.071 1.00 97.06 126 SER A O 1
ATOM 999 N N . LYS A 1 127 ? -18.770 -1.489 16.596 1.00 95.19 127 LYS A N 1
ATOM 1000 C CA . LYS A 1 127 ? -18.847 -1.693 18.055 1.00 95.19 127 LYS A CA 1
ATOM 1001 C C . LYS A 1 127 ? -17.657 -2.503 18.592 1.00 95.19 127 LYS A C 1
ATOM 1003 O O . LYS A 1 127 ? -17.827 -3.395 19.428 1.00 95.19 127 LYS A O 1
ATOM 1008 N N . GLY A 1 128 ? -16.464 -2.219 18.066 1.00 96.00 128 GLY A N 1
ATOM 1009 C CA . GLY A 1 128 ? -15.205 -2.859 18.462 1.00 96.00 128 GLY A CA 1
ATOM 1010 C C . GLY A 1 128 ? -15.045 -4.320 18.030 1.00 96.00 128 GLY A C 1
ATOM 1011 O O . GLY A 1 128 ? -14.191 -5.017 18.572 1.00 96.00 128 GLY A O 1
ATOM 1012 N N . LYS A 1 129 ? -15.860 -4.812 17.091 1.00 97.81 129 LYS A N 1
ATOM 1013 C CA . LYS A 1 129 ? -15.737 -6.160 16.520 1.00 97.81 129 LYS A CA 1
ATOM 1014 C C . LYS A 1 129 ? -15.543 -6.074 15.018 1.00 97.81 129 LYS A C 1
ATOM 1016 O O . LYS A 1 129 ? -16.196 -5.250 14.386 1.00 97.81 129 LYS A O 1
ATOM 1021 N N . ILE A 1 130 ? -14.719 -6.964 14.475 1.00 98.44 130 ILE A N 1
ATOM 1022 C CA . ILE A 1 130 ? -14.604 -7.151 13.030 1.00 98.44 130 ILE A CA 1
ATOM 1023 C C . ILE A 1 130 ? -15.935 -7.706 12.520 1.00 98.44 130 ILE A C 1
ATOM 1025 O O . ILE A 1 130 ? -16.468 -8.671 13.078 1.00 98.44 130 ILE A O 1
ATOM 1029 N N . VAL A 1 131 ? -16.489 -7.064 11.499 1.00 98.44 131 VAL A N 1
ATOM 1030 C CA . VAL A 1 131 ? -17.767 -7.434 10.880 1.00 98.44 131 VAL A CA 1
ATOM 1031 C C . VAL A 1 131 ? -17.638 -7.778 9.404 1.00 98.44 131 VAL A C 1
ATOM 1033 O O . VAL A 1 131 ? -18.530 -8.440 8.880 1.00 98.44 131 VAL A O 1
ATOM 1036 N N . SER A 1 132 ? -16.559 -7.354 8.745 1.00 98.12 132 SER A N 1
ATOM 1037 C CA . SER A 1 132 ? -16.298 -7.647 7.338 1.00 98.12 132 SER A CA 1
ATOM 1038 C C . SER A 1 132 ? -14.805 -7.524 7.011 1.00 98.12 132 SER A C 1
ATOM 1040 O O . SER A 1 132 ? -14.055 -6.917 7.775 1.00 98.12 132 SER A O 1
ATOM 1042 N N . HIS A 1 133 ? -14.424 -8.090 5.868 1.00 98.19 133 HIS A N 1
ATOM 1043 C CA . HIS A 1 133 ? -13.123 -7.931 5.211 1.00 98.19 133 HIS A CA 1
ATOM 1044 C C . HIS A 1 133 ? -13.295 -7.401 3.776 1.00 98.19 133 HIS A C 1
ATOM 1046 O O . HIS A 1 133 ? -12.467 -7.664 2.904 1.00 98.19 133 HIS A O 1
ATOM 1052 N N . ASP A 1 134 ? -14.426 -6.741 3.500 1.00 97.06 134 ASP A N 1
ATOM 1053 C CA . ASP A 1 134 ? -14.705 -6.163 2.185 1.00 97.06 134 ASP A CA 1
ATOM 1054 C C . ASP A 1 134 ? -13.600 -5.172 1.803 1.00 97.06 134 ASP A C 1
ATOM 1056 O O . ASP A 1 134 ? -13.099 -4.440 2.650 1.00 97.06 134 ASP A O 1
ATOM 1060 N N . GLY A 1 135 ? -13.218 -5.176 0.527 1.00 95.62 135 GLY A N 1
ATOM 1061 C CA . GLY A 1 135 ? -12.084 -4.404 0.016 1.00 95.62 135 GLY A CA 1
ATOM 1062 C C . GLY A 1 135 ? -10.788 -5.210 -0.068 1.00 95.62 135 GLY A C 1
ATOM 1063 O O . GLY A 1 135 ? -10.003 -4.965 -0.968 1.00 95.62 135 GLY A O 1
ATOM 1064 N N . ALA A 1 136 ? -10.598 -6.254 0.747 1.00 98.06 136 ALA A N 1
ATOM 1065 C CA . ALA A 1 136 ? -9.356 -7.026 0.724 1.00 98.06 136 ALA A CA 1
ATOM 1066 C C . ALA A 1 136 ? -9.086 -7.699 -0.637 1.00 98.06 136 ALA A C 1
ATOM 1068 O O . ALA A 1 136 ? -9.919 -8.437 -1.179 1.00 98.06 136 ALA A O 1
ATOM 1069 N N . TRP A 1 137 ? -7.873 -7.516 -1.159 1.00 98.56 137 TRP A N 1
ATOM 1070 C CA . TRP A 1 137 ? -7.405 -8.152 -2.389 1.00 98.56 137 TRP A CA 1
ATOM 1071 C C . TRP A 1 137 ? -5.895 -8.389 -2.361 1.00 98.56 137 TRP A C 1
ATOM 1073 O O . TRP A 1 137 ? -5.156 -7.747 -1.624 1.00 98.56 137 TRP A O 1
ATOM 1083 N N . LEU A 1 138 ? -5.408 -9.335 -3.169 1.00 98.56 138 LEU A N 1
ATOM 1084 C CA . LEU A 1 138 ? -3.978 -9.637 -3.254 1.00 98.56 138 LEU A CA 1
ATOM 1085 C C . LEU A 1 138 ? -3.571 -9.957 -4.690 1.00 98.56 138 LEU A C 1
ATOM 1087 O O . LEU A 1 138 ? -4.154 -10.839 -5.330 1.00 98.56 138 LEU A O 1
ATOM 1091 N N . ALA A 1 139 ? -2.532 -9.290 -5.186 1.00 97.75 139 ALA A N 1
ATOM 1092 C CA . ALA A 1 139 ? -1.967 -9.565 -6.500 1.00 97.75 139 ALA A CA 1
ATOM 1093 C C . ALA A 1 139 ? -1.618 -11.060 -6.660 1.00 97.75 139 ALA A C 1
ATOM 1095 O O . ALA A 1 139 ? -1.041 -11.691 -5.772 1.00 97.75 139 ALA A O 1
ATOM 1096 N N . GLY A 1 140 ? -1.971 -11.635 -7.812 1.00 96.75 140 GLY A N 1
ATOM 1097 C CA . GLY A 1 140 ? -1.809 -13.063 -8.102 1.00 96.75 140 GLY A CA 1
ATOM 1098 C C . GLY A 1 140 ? -2.983 -13.947 -7.663 1.00 96.75 140 GLY A C 1
ATOM 1099 O O . GLY A 1 140 ? -2.961 -15.147 -7.933 1.00 96.75 140 GLY A O 1
ATOM 1100 N N . THR A 1 141 ? -4.023 -13.385 -7.040 1.00 97.75 141 THR A N 1
ATOM 1101 C CA . THR A 1 141 ? -5.255 -14.106 -6.670 1.00 97.75 141 THR A CA 1
ATOM 1102 C C . THR A 1 141 ? -6.440 -13.617 -7.501 1.00 97.75 141 THR A C 1
ATOM 1104 O O . THR A 1 141 ? -6.526 -12.436 -7.799 1.00 97.75 141 THR A O 1
ATOM 1107 N N . ASN A 1 142 ? -7.343 -14.510 -7.927 1.00 96.44 142 ASN A N 1
ATOM 1108 C CA . ASN A 1 142 ? -8.594 -14.164 -8.634 1.00 96.44 142 ASN A CA 1
ATOM 1109 C C . ASN A 1 142 ? -8.451 -13.187 -9.825 1.00 96.44 142 ASN A C 1
ATOM 1111 O O . ASN A 1 142 ? -9.349 -12.406 -10.118 1.00 96.44 142 ASN A O 1
ATOM 1115 N N . GLY A 1 143 ? -7.318 -13.231 -10.532 1.00 95.88 143 GLY A N 1
ATOM 1116 C CA . GLY A 1 143 ? -7.035 -12.326 -11.652 1.00 95.88 143 GLY A CA 1
ATOM 1117 C C . GLY A 1 143 ? -6.523 -10.940 -11.247 1.00 95.88 143 GLY A C 1
ATOM 1118 O O . GLY A 1 143 ? -6.262 -10.128 -12.134 1.00 95.88 143 GLY A O 1
ATOM 1119 N N . ALA A 1 144 ? -6.331 -10.684 -9.952 1.00 97.62 144 ALA A N 1
ATOM 1120 C CA . ALA A 1 144 ? -5.791 -9.433 -9.459 1.00 97.62 144 ALA A CA 1
ATOM 1121 C C . ALA A 1 144 ? -4.305 -9.260 -9.814 1.00 97.62 144 ALA A C 1
ATOM 1123 O O . ALA A 1 144 ? -3.514 -10.212 -9.770 1.00 97.62 144 ALA A O 1
ATOM 1124 N N . LYS A 1 145 ? -3.911 -8.030 -10.137 1.00 97.12 145 LYS A N 1
ATOM 1125 C CA . LYS A 1 145 ? -2.546 -7.615 -10.468 1.00 97.12 145 LYS A CA 1
ATOM 1126 C C . LYS A 1 145 ? -2.186 -6.373 -9.657 1.00 97.12 145 LYS A C 1
ATOM 1128 O O . LYS A 1 145 ? -3.053 -5.579 -9.308 1.00 97.12 145 LYS A O 1
ATOM 1133 N N . PHE A 1 146 ? -0.896 -6.199 -9.395 1.00 97.94 146 PHE A N 1
ATOM 1134 C CA . PHE A 1 146 ? -0.408 -4.975 -8.772 1.00 97.94 146 PHE A CA 1
ATOM 1135 C C . PHE A 1 146 ? -0.554 -3.782 -9.724 1.00 97.94 146 PHE A C 1
ATOM 1137 O O . PHE A 1 146 ? -0.423 -3.933 -10.943 1.00 97.94 146 PHE A O 1
ATOM 1144 N N . GLY A 1 147 ? -0.784 -2.602 -9.158 1.00 98.06 147 GLY A N 1
ATOM 1145 C CA . GLY A 1 147 ? -0.807 -1.339 -9.890 1.00 98.06 147 GLY A CA 1
ATOM 1146 C C . GLY A 1 147 ? 0.320 -0.402 -9.469 1.00 98.06 147 GLY A C 1
ATOM 1147 O O . GLY A 1 147 ? 1.074 -0.678 -8.534 1.00 98.06 147 GLY A O 1
ATOM 1148 N N . LEU A 1 148 ? 0.458 0.707 -10.190 1.00 98.19 148 LEU A N 1
ATOM 1149 C CA . LEU A 1 148 ? 1.410 1.771 -9.880 1.00 98.19 148 LEU A CA 1
ATOM 1150 C C . LEU A 1 148 ? 0.719 2.777 -8.961 1.00 98.19 148 LEU A C 1
ATOM 1152 O O . LEU A 1 148 ? -0.157 3.491 -9.429 1.00 98.19 148 LEU A O 1
ATOM 1156 N N . ILE A 1 149 ? 1.102 2.862 -7.683 1.00 97.81 149 ILE A N 1
ATOM 1157 C CA . ILE A 1 149 ? 0.491 3.830 -6.755 1.00 97.81 149 ILE A CA 1
ATOM 1158 C C . ILE A 1 149 ? 1.137 5.209 -6.872 1.00 97.81 149 ILE A C 1
ATOM 1160 O O . ILE A 1 149 ? 0.435 6.218 -6.832 1.00 97.81 149 ILE A O 1
ATOM 1164 N N . MET A 1 150 ? 2.463 5.258 -7.057 1.00 97.62 150 MET A N 1
ATOM 1165 C CA . MET A 1 150 ? 3.207 6.513 -7.144 1.00 97.62 150 MET A CA 1
ATOM 1166 C C . MET A 1 150 ? 4.389 6.408 -8.120 1.00 97.62 150 MET A C 1
ATOM 1168 O O . MET A 1 150 ? 5.330 5.654 -7.864 1.00 97.62 150 MET A O 1
ATOM 1172 N N . PRO A 1 151 ? 4.399 7.160 -9.231 1.00 96.88 151 PRO A N 1
ATOM 1173 C CA . PRO A 1 151 ? 5.509 7.144 -10.175 1.00 96.88 151 PRO A CA 1
ATOM 1174 C C . PRO A 1 151 ? 6.777 7.802 -9.612 1.00 96.88 151 PRO A C 1
ATOM 1176 O O . PRO A 1 151 ? 6.736 8.825 -8.933 1.00 96.88 151 PRO A O 1
ATOM 1179 N N . GLY A 1 152 ? 7.938 7.242 -9.953 1.00 96.06 152 GLY A N 1
ATOM 1180 C CA . GLY A 1 152 ? 9.265 7.814 -9.699 1.00 96.06 152 GLY A CA 1
ATOM 1181 C C . GLY A 1 152 ? 9.610 8.998 -10.590 1.00 96.06 152 GLY A C 1
ATOM 1182 O O . GLY A 1 152 ? 10.486 9.793 -10.261 1.00 96.06 152 GLY A O 1
ATOM 1183 N N . SER A 1 153 ? 8.918 9.143 -11.716 1.00 93.94 153 SER A N 1
ATOM 1184 C CA . SER A 1 153 ? 9.021 10.299 -12.603 1.00 93.94 153 SER A CA 1
ATOM 1185 C C . SER A 1 153 ? 7.631 10.733 -13.038 1.00 93.94 153 SER A C 1
ATOM 1187 O O . SER A 1 153 ? 6.867 9.944 -13.588 1.00 93.94 153 SER A O 1
ATOM 1189 N N . ILE A 1 154 ? 7.308 12.000 -12.790 1.00 94.06 154 ILE A N 1
ATOM 1190 C CA . ILE A 1 154 ? 6.010 12.574 -13.135 1.00 94.06 154 ILE A CA 1
ATOM 1191 C C . ILE A 1 154 ? 5.976 12.870 -14.634 1.00 94.06 154 ILE A C 1
ATOM 1193 O O . ILE A 1 154 ? 6.776 13.659 -15.138 1.00 94.06 154 ILE A O 1
ATOM 1197 N N . LEU A 1 155 ? 5.030 12.250 -15.336 1.00 93.50 155 LEU A N 1
ATOM 1198 C CA . LEU A 1 155 ? 4.767 12.494 -16.749 1.00 93.50 155 LEU A CA 1
ATOM 1199 C C . LEU A 1 155 ? 3.335 13.012 -16.906 1.00 93.50 155 LEU A C 1
ATOM 1201 O O . LEU A 1 155 ? 2.384 12.268 -16.687 1.00 93.50 155 LEU A O 1
ATOM 1205 N N . LEU A 1 156 ? 3.185 14.285 -17.281 1.00 95.38 156 LEU A N 1
ATOM 1206 C CA . LEU A 1 156 ? 1.871 14.892 -17.517 1.00 95.38 156 LEU A CA 1
ATOM 1207 C C . LEU A 1 156 ? 1.085 14.098 -18.568 1.00 95.38 156 LEU A C 1
ATOM 1209 O O . LEU A 1 156 ? 1.627 13.712 -19.605 1.00 95.38 156 LEU A O 1
ATOM 1213 N N . GLY A 1 157 ? -0.191 13.856 -18.286 1.00 95.06 157 GLY A N 1
ATOM 1214 C CA . GLY A 1 157 ? -1.088 13.040 -19.099 1.00 95.06 157 GLY A CA 1
ATOM 1215 C C . GLY A 1 157 ? -0.895 11.528 -18.948 1.00 95.06 157 GLY A C 1
ATOM 1216 O O . GLY A 1 157 ? -1.615 10.771 -19.598 1.00 95.06 157 GLY A O 1
ATOM 1217 N N . ALA A 1 158 ? 0.047 11.055 -18.119 1.00 95.31 158 ALA A N 1
ATOM 1218 C CA . ALA A 1 158 ? 0.172 9.627 -17.841 1.00 95.31 158 ALA A CA 1
ATOM 1219 C C . ALA A 1 158 ? -1.079 9.106 -17.126 1.00 95.31 158 ALA A C 1
ATOM 1221 O O . ALA A 1 158 ? -1.568 9.723 -16.179 1.00 95.31 158 ALA A O 1
ATOM 1222 N N . ARG A 1 159 ? -1.564 7.948 -17.584 1.00 96.94 159 ARG A N 1
ATOM 1223 C CA . ARG A 1 159 ? -2.773 7.271 -17.107 1.00 96.94 159 ARG A CA 1
ATOM 1224 C C . ARG A 1 159 ? -2.460 5.815 -16.798 1.00 96.94 159 ARG A C 1
ATOM 1226 O O . ARG A 1 159 ? -2.003 5.074 -17.676 1.00 96.94 159 ARG A O 1
ATOM 1233 N N . TYR A 1 160 ? -2.698 5.397 -15.564 1.00 97.38 160 TYR A N 1
ATOM 1234 C CA . TYR A 1 160 ? -2.360 4.056 -15.089 1.00 97.38 160 TYR A CA 1
ATOM 1235 C C . TYR A 1 160 ? -3.354 3.558 -14.043 1.00 97.38 160 TYR A C 1
ATOM 1237 O O . TYR A 1 160 ? -4.040 4.344 -13.390 1.00 97.38 160 TYR A O 1
ATOM 1245 N N . TYR A 1 161 ? -3.432 2.238 -13.909 1.00 98.00 161 TYR A N 1
ATOM 1246 C CA . TYR A 1 161 ? -4.126 1.598 -12.802 1.00 98.00 161 TYR A CA 1
ATOM 1247 C C . TYR A 1 161 ? -3.259 1.630 -11.543 1.00 98.00 161 TYR A C 1
ATOM 1249 O O . TYR A 1 161 ? -2.069 1.301 -11.588 1.00 98.00 161 TYR A O 1
ATOM 1257 N N . GLN A 1 162 ? -3.883 2.011 -10.434 1.00 98.00 162 GLN A N 1
ATOM 1258 C CA . GLN A 1 162 ? -3.339 1.869 -9.084 1.00 98.00 162 GLN A CA 1
ATOM 1259 C C . GLN A 1 162 ? -3.717 0.504 -8.506 1.00 98.00 162 GLN A C 1
ATOM 1261 O O . GLN A 1 162 ? -2.915 -0.103 -7.800 1.00 98.00 162 GLN A O 1
ATOM 1266 N N . GLU A 1 163 ? -4.880 -0.015 -8.908 1.00 97.81 163 GLU A N 1
ATOM 1267 C CA . GLU A 1 163 ? -5.399 -1.312 -8.492 1.00 97.81 163 GLU A CA 1
ATOM 1268 C C . GLU A 1 163 ? -6.035 -2.032 -9.674 1.00 97.81 163 GLU A C 1
ATOM 1270 O O . GLU A 1 163 ? -6.731 -1.434 -10.500 1.00 97.81 163 GLU A O 1
ATOM 1275 N N . VAL A 1 164 ? -5.792 -3.335 -9.762 1.00 96.94 164 VAL A N 1
ATOM 1276 C CA . VAL A 1 164 ? -6.424 -4.203 -10.753 1.00 96.94 164 VAL A CA 1
ATOM 1277 C C . VAL A 1 164 ? -6.888 -5.447 -10.015 1.00 96.94 164 VAL A C 1
ATOM 1279 O O . VAL A 1 164 ? -6.184 -6.448 -10.007 1.00 96.94 164 VAL A O 1
ATOM 1282 N N . ALA A 1 165 ? -8.054 -5.393 -9.381 1.00 97.25 165 ALA A N 1
ATOM 1283 C CA . ALA A 1 165 ? -8.667 -6.499 -8.655 1.00 97.25 165 ALA A CA 1
ATOM 1284 C C . ALA A 1 165 ? -10.126 -6.663 -9.121 1.00 97.25 165 ALA A C 1
ATOM 1286 O O . ALA A 1 165 ? -11.022 -5.995 -8.601 1.00 97.25 165 ALA A O 1
ATOM 1287 N N . PRO A 1 166 ? -10.389 -7.520 -10.129 1.00 96.38 166 PRO A N 1
ATOM 1288 C CA . PRO A 1 166 ? -11.730 -7.695 -10.679 1.00 96.38 166 PRO A CA 1
ATOM 1289 C C . PRO A 1 166 ? -12.777 -7.960 -9.592 1.00 96.38 166 PRO A C 1
ATOM 1291 O O . PRO A 1 166 ? -12.537 -8.746 -8.680 1.00 96.38 166 PRO A O 1
ATOM 1294 N N . ASP A 1 167 ? -13.922 -7.285 -9.706 1.00 95.69 167 ASP A N 1
ATOM 1295 C CA . ASP A 1 167 ? -15.052 -7.333 -8.764 1.00 95.69 167 ASP A CA 1
ATOM 1296 C C . ASP A 1 167 ? -14.771 -6.809 -7.338 1.00 95.69 167 ASP A C 1
ATOM 1298 O O . ASP A 1 167 ? -15.697 -6.768 -6.528 1.00 95.69 167 ASP A O 1
ATOM 1302 N N . VAL A 1 168 ? -13.543 -6.359 -7.043 1.00 96.38 168 VAL A N 1
ATOM 1303 C CA . VAL A 1 168 ? -13.152 -5.776 -5.747 1.00 96.38 168 VAL A CA 1
ATOM 1304 C C . VAL A 1 168 ? -12.783 -4.299 -5.897 1.00 96.38 168 VAL A C 1
ATOM 1306 O O . VAL A 1 168 ? -13.490 -3.447 -5.366 1.00 96.38 168 VAL A O 1
ATOM 1309 N N . ALA A 1 169 ? -11.737 -3.982 -6.667 1.00 94.75 169 ALA A N 1
ATOM 1310 C CA . ALA A 1 169 ? -11.225 -2.621 -6.828 1.00 94.75 169 ALA A CA 1
ATOM 1311 C C . ALA A 1 169 ? -10.512 -2.421 -8.180 1.00 94.75 169 ALA A C 1
ATOM 1313 O O . ALA A 1 169 ? -9.799 -3.297 -8.670 1.00 94.75 169 ALA A O 1
ATOM 1314 N N . MET A 1 170 ? -10.732 -1.272 -8.829 1.00 96.62 170 MET A N 1
ATOM 1315 C CA . MET A 1 170 ? -10.235 -0.973 -10.187 1.00 96.62 170 MET A CA 1
ATOM 1316 C C . MET A 1 170 ? -9.789 0.493 -10.308 1.00 96.62 170 MET A C 1
ATOM 1318 O O . MET A 1 170 ? -10.166 1.210 -11.249 1.00 96.62 170 MET A O 1
ATOM 1322 N N . ASP A 1 171 ? -9.011 0.937 -9.326 1.00 97.25 171 ASP A N 1
ATOM 1323 C CA . ASP A 1 171 ? -8.615 2.330 -9.160 1.00 97.25 171 ASP A CA 1
ATOM 1324 C C . ASP A 1 171 ? -7.552 2.772 -10.163 1.00 97.25 171 ASP A C 1
ATOM 1326 O O . ASP A 1 171 ? -6.722 1.999 -10.656 1.00 97.25 171 ASP A O 1
ATOM 1330 N N . ARG A 1 172 ? -7.618 4.055 -10.522 1.00 96.88 172 ARG A N 1
ATOM 1331 C CA . ARG A 1 172 ? -6.884 4.648 -11.640 1.00 96.88 172 ARG A CA 1
ATOM 1332 C C . ARG A 1 172 ? -6.480 6.075 -11.322 1.00 96.88 172 ARG A C 1
ATOM 1334 O O . ARG A 1 172 ? -7.291 6.847 -10.818 1.00 96.88 172 ARG A O 1
ATOM 1341 N N . ALA A 1 173 ? -5.282 6.449 -11.756 1.00 96.62 173 ALA A N 1
ATOM 1342 C CA . ALA A 1 173 ? -4.771 7.805 -11.626 1.00 96.62 173 ALA A CA 1
ATOM 1343 C C . ALA A 1 173 ? -4.345 8.390 -12.975 1.00 96.62 173 ALA A C 1
ATOM 1345 O O . ALA A 1 173 ? -3.718 7.727 -13.809 1.00 96.62 173 ALA A O 1
ATOM 1346 N N . GLU A 1 174 ? -4.678 9.665 -13.163 1.00 96.75 174 GLU A N 1
ATOM 1347 C CA . GLU A 1 174 ? -4.188 10.507 -14.248 1.00 96.75 174 GLU A CA 1
ATOM 1348 C C . GLU A 1 174 ? -3.368 11.655 -13.661 1.00 96.75 174 GLU A C 1
ATOM 1350 O O . GLU A 1 174 ? -3.788 12.305 -12.704 1.00 96.75 174 GLU A O 1
ATOM 1355 N N . ILE A 1 175 ? -2.202 11.912 -14.247 1.00 95.12 175 ILE A N 1
ATOM 1356 C CA . ILE A 1 175 ? -1.368 13.059 -13.887 1.00 95.12 175 ILE A CA 1
ATOM 1357 C C . ILE A 1 175 ? -1.805 14.258 -14.733 1.00 95.12 175 ILE A C 1
ATOM 1359 O O . ILE A 1 175 ? -1.658 14.219 -15.957 1.00 95.12 175 ILE A O 1
ATOM 1363 N N . ILE A 1 176 ? -2.302 15.317 -14.088 1.00 93.38 176 ILE A N 1
ATOM 1364 C CA . ILE A 1 176 ? -2.788 16.556 -14.727 1.00 93.38 176 ILE A CA 1
ATOM 1365 C C . ILE A 1 176 ? -1.924 17.775 -14.413 1.00 93.38 176 ILE A C 1
ATOM 1367 O O . ILE A 1 176 ? -1.270 17.785 -13.346 1.00 93.38 176 ILE A O 1
#

Secondary structure (DSSP, 8-state):
--------------------------PPB------GGGEESSEEETTEEE-TT-EEEEEEEETTEEEEEEEEEEEEEEEETTEEEEEEEEEEEETTEEEEEEEEEEEEETTT--EEEEEEEEEEEETTEEEE-TT-EETTSTT-EEEEEE-SS--TT-EEESEEBTTTB--EEE--

pLDDT: mean 90.0, std 17.36, range [36.62, 98.94]

Radius of gyration: 26.82 Å; chains: 1; bounding box: 36×31×114 Å